Protein AF-F9N543-F1 (afdb_monomer_lite)

Secondary structure (DSSP, 8-state):
-GGGHHHHHHT----HHHHHHHHHHHHHHHTPPPPHHHHHHHHHHHHHTT--HHHHHHHHHHHHH--HHHHHHTHHHHHHHHHT--------HHHHHHTGGG-S-------

pLDDT: mean 90.34, std 6.01, range [55.41, 96.38]

Foldseek 3Di:
DLLCVLVCLLPDDDDPVRLVVQLVVVVCVLPDDDDPVVVVVVVVCCVVVVHDPVNSVVVNVCSVPDDSVNSNVCSVVSNVVVVVVDDDDDDDPVVCVVVVVVDPDDDDDDD

Sequence (111 aa):
MYDGLPTYLRELDLSPREMRKYIIGTMSGLDVSNTPFLQGARAMSLYFGNTNEANMTAFRQQVLETTVEDLRGLADVIEKVLQDNHIVVMGSEQRIKEAEQLFDKVSNLVQ

Structure (mmCIF, N/CA/C/O backbone):
data_AF-F9N543-F1
#
_entry.id   AF-F9N543-F1
#
loop_
_atom_site.group_PDB
_atom_site.id
_atom_site.type_symbol
_atom_site.label_atom_id
_atom_site.label_alt_id
_atom_site.label_comp_id
_atom_site.label_asym_id
_atom_site.label_entity_id
_atom_site.label_seq_id
_atom_site.pdbx_PDB_ins_code
_atom_site.Cartn_x
_atom_site.Cartn_y
_atom_site.Cartn_z
_atom_site.occupancy
_atom_site.B_iso_or_equiv
_atom_site.auth_seq_id
_atom_site.auth_comp_id
_atom_site.auth_asym_id
_atom_site.auth_atom_id
_atom_site.pdbx_PDB_model_num
ATOM 1 N N . MET A 1 1 ? -14.573 8.384 2.286 1.00 63.44 1 MET A N 1
ATOM 2 C CA . MET A 1 1 ? -13.318 8.596 1.517 1.00 63.44 1 MET A CA 1
ATOM 3 C C . MET A 1 1 ? -12.766 7.264 1.034 1.00 63.44 1 MET A C 1
ATOM 5 O O . MET A 1 1 ? -12.494 7.154 -0.151 1.00 63.44 1 MET A O 1
ATOM 9 N N . TYR A 1 2 ? -12.656 6.257 1.907 1.00 83.12 2 TYR A N 1
ATOM 10 C CA . TYR A 1 2 ? -12.166 4.923 1.538 1.00 83.12 2 TYR A CA 1
ATOM 11 C C . TYR A 1 2 ? -13.1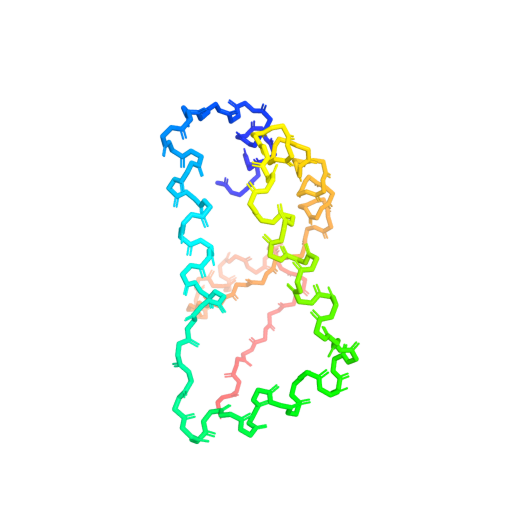13 4.139 0.612 1.00 83.12 2 TYR A C 1
ATOM 13 O O . TYR A 1 2 ? -12.633 3.479 -0.301 1.00 83.12 2 TYR A O 1
ATOM 21 N N . ASP A 1 3 ? -14.431 4.316 0.739 1.00 86.06 3 ASP A N 1
ATOM 22 C CA . ASP A 1 3 ? -15.426 3.635 -0.119 1.00 86.06 3 ASP A CA 1
ATOM 23 C C . ASP A 1 3 ? -15.314 3.999 -1.610 1.00 86.06 3 ASP A C 1
ATOM 25 O O . ASP A 1 3 ? -15.762 3.254 -2.473 1.00 86.06 3 ASP A O 1
ATOM 29 N N . GLY A 1 4 ? -14.701 5.145 -1.931 1.00 91.19 4 GLY A N 1
ATOM 30 C CA . GLY A 1 4 ? -14.477 5.590 -3.310 1.00 91.19 4 GLY A CA 1
ATOM 31 C C . GLY A 1 4 ? -13.200 5.039 -3.951 1.00 91.19 4 GLY A C 1
ATOM 32 O O . GLY A 1 4 ? -12.954 5.308 -5.126 1.00 91.19 4 GLY A O 1
ATOM 33 N N . LEU A 1 5 ? -12.375 4.293 -3.206 1.00 93.00 5 LEU A N 1
ATOM 34 C CA . LEU A 1 5 ? -11.104 3.763 -3.707 1.00 93.00 5 LEU A CA 1
ATOM 35 C C . LEU A 1 5 ? -11.256 2.810 -4.903 1.00 93.00 5 LEU A C 1
ATOM 37 O O . LEU A 1 5 ? -10.475 2.966 -5.843 1.00 93.00 5 LEU A O 1
ATOM 41 N N . PRO A 1 6 ? -12.228 1.874 -4.941 1.00 94.00 6 PRO A N 1
ATOM 42 C CA . PRO A 1 6 ? -12.401 1.004 -6.103 1.00 94.00 6 PRO A CA 1
ATOM 43 C C . PRO A 1 6 ? -12.675 1.795 -7.385 1.00 94.00 6 PRO A C 1
ATOM 45 O O . PRO A 1 6 ? -12.050 1.546 -8.412 1.00 94.00 6 PRO A O 1
ATOM 48 N N . THR A 1 7 ? -13.557 2.797 -7.321 1.00 94.75 7 THR A N 1
ATOM 49 C CA . THR A 1 7 ? -13.867 3.669 -8.464 1.00 94.75 7 THR A CA 1
ATOM 50 C C . THR A 1 7 ? -12.647 4.469 -8.898 1.00 94.75 7 THR A C 1
ATOM 52 O O . THR A 1 7 ? -12.313 4.480 -10.079 1.00 94.75 7 THR A O 1
ATOM 55 N N . TYR A 1 8 ? -11.929 5.066 -7.942 1.00 94.62 8 TYR A N 1
ATOM 56 C CA . TYR A 1 8 ? -10.694 5.794 -8.224 1.00 94.62 8 TYR A CA 1
ATOM 57 C C . TYR A 1 8 ? -9.657 4.920 -8.939 1.00 94.62 8 TYR A C 1
ATOM 59 O O . TYR A 1 8 ? -9.046 5.367 -9.904 1.00 94.62 8 TYR A O 1
ATOM 67 N N . LEU A 1 9 ? -9.474 3.672 -8.496 1.00 94.31 9 LEU A N 1
ATOM 68 C CA . LEU A 1 9 ? -8.538 2.745 -9.128 1.00 94.31 9 LEU A CA 1
ATOM 69 C C . LEU A 1 9 ? -8.985 2.344 -10.535 1.00 94.31 9 LEU A C 1
ATOM 71 O O . LEU A 1 9 ? -8.139 2.265 -11.417 1.00 94.31 9 LEU A O 1
ATOM 75 N N . ARG A 1 10 ? -10.287 2.137 -10.776 1.00 94.88 10 ARG A N 1
ATOM 76 C CA . ARG A 1 10 ? -10.824 1.807 -12.113 1.00 94.88 10 ARG A CA 1
ATOM 77 C C . ARG A 1 10 ? -10.625 2.941 -13.115 1.00 94.88 10 ARG A C 1
ATOM 79 O O . ARG A 1 10 ? -10.288 2.689 -14.268 1.00 94.88 10 ARG A O 1
ATOM 86 N N . GLU A 1 11 ? -10.818 4.175 -12.665 1.00 95.50 11 GLU A N 1
ATOM 87 C CA . GLU A 1 11 ? -10.701 5.388 -13.481 1.00 95.50 11 GLU A CA 1
ATOM 88 C C . GLU A 1 11 ? -9.280 5.969 -13.492 1.00 95.50 11 GLU A C 1
ATOM 90 O O . GLU A 1 11 ? -9.036 6.993 -14.128 1.00 95.50 11 GLU A O 1
ATOM 95 N N . LEU A 1 12 ? -8.335 5.324 -12.799 1.00 94.88 12 LEU A N 1
ATOM 96 C CA . LEU A 1 12 ? -6.968 5.800 -12.663 1.00 94.88 12 LEU A CA 1
ATOM 97 C C . LEU A 1 12 ? -6.331 5.961 -14.041 1.00 94.88 12 LEU A C 1
ATOM 99 O O . LEU A 1 12 ? -6.169 4.985 -14.770 1.00 94.88 12 LEU A O 1
ATOM 103 N N . ASP A 1 13 ? -5.928 7.179 -14.381 1.00 94.88 13 ASP A N 1
ATOM 104 C CA . ASP A 1 13 ? -5.173 7.483 -15.590 1.00 94.88 13 ASP A CA 1
ATOM 105 C C . ASP A 1 13 ? -3.839 8.116 -15.205 1.00 94.88 13 ASP A C 1
ATOM 107 O O . ASP A 1 13 ? -3.788 9.052 -14.405 1.00 94.88 13 ASP A O 1
ATOM 111 N N . LEU A 1 14 ? -2.750 7.557 -15.727 1.00 94.44 14 LEU A N 1
ATOM 112 C CA . LEU A 1 14 ? -1.392 7.968 -15.391 1.00 94.44 14 LEU A CA 1
ATOM 113 C C . LEU A 1 14 ? -0.581 8.125 -16.664 1.00 94.44 14 LEU A C 1
ATOM 115 O O . LEU A 1 14 ? -0.501 7.225 -17.502 1.00 94.44 14 LEU A O 1
ATOM 119 N N . SER A 1 15 ? 0.123 9.245 -16.766 1.00 95.69 15 SER A N 1
ATOM 120 C CA . SER A 1 15 ? 1.114 9.417 -17.815 1.00 95.69 15 SER A CA 1
ATOM 121 C C . SER A 1 15 ? 2.289 8.443 -17.625 1.00 95.69 15 SER A C 1
ATOM 123 O O . SER A 1 15 ? 2.635 8.074 -16.495 1.00 95.69 15 SER A O 1
ATOM 125 N N . PRO A 1 16 ? 3.039 8.118 -18.695 1.00 94.19 16 PRO A N 1
ATOM 126 C CA . PRO A 1 16 ? 4.257 7.314 -18.577 1.00 94.19 16 PRO A CA 1
ATOM 127 C C . PRO A 1 16 ? 5.287 7.897 -17.596 1.00 94.19 16 PRO A C 1
ATOM 129 O O . PRO A 1 16 ? 6.109 7.173 -17.037 1.00 94.19 16 PRO A O 1
ATOM 132 N N . ARG A 1 17 ? 5.277 9.221 -17.388 1.00 96.12 17 ARG A N 1
ATOM 133 C CA . ARG A 1 17 ? 6.160 9.892 -16.427 1.00 96.12 17 ARG A CA 1
ATOM 134 C C . ARG A 1 17 ? 5.734 9.620 -14.984 1.00 96.12 17 ARG A C 1
ATOM 136 O O . ARG A 1 17 ? 6.604 9.392 -14.147 1.00 96.12 17 ARG A O 1
ATOM 143 N N . GLU A 1 18 ? 4.439 9.659 -14.697 1.00 95.94 18 GLU A N 1
ATOM 144 C CA . GLU A 1 18 ? 3.898 9.364 -13.366 1.00 95.94 18 GLU A CA 1
ATOM 145 C C . GLU A 1 18 ? 4.079 7.893 -13.020 1.00 95.94 18 GLU A C 1
ATOM 147 O O . GLU A 1 18 ? 4.572 7.590 -11.935 1.00 95.94 18 GLU A O 1
ATOM 152 N N . MET A 1 19 ? 3.826 6.997 -13.979 1.00 95.88 19 MET A N 1
ATOM 153 C CA . MET A 1 19 ? 4.052 5.570 -13.771 1.00 95.88 19 MET A CA 1
ATOM 154 C C . MET A 1 19 ? 5.520 5.275 -13.432 1.00 95.88 19 MET A C 1
ATOM 156 O O . MET A 1 19 ? 5.818 4.627 -12.430 1.00 95.88 19 MET A O 1
ATOM 160 N N . ARG A 1 20 ? 6.468 5.862 -14.180 1.00 95.88 20 ARG A N 1
ATOM 161 C CA . ARG A 1 20 ? 7.903 5.759 -13.853 1.00 95.88 20 ARG A CA 1
ATOM 162 C C . ARG A 1 20 ? 8.236 6.290 -12.461 1.00 95.88 20 ARG A C 1
ATOM 164 O O . ARG A 1 20 ? 9.089 5.720 -11.788 1.00 95.88 20 ARG A O 1
ATOM 171 N N . LYS A 1 21 ? 7.589 7.372 -12.015 1.00 96.31 21 LYS A N 1
ATOM 172 C CA . LYS A 1 21 ? 7.808 7.927 -10.672 1.00 96.31 21 LYS A CA 1
ATOM 173 C C . LYS A 1 21 ? 7.386 6.932 -9.589 1.00 96.31 21 LYS A C 1
ATOM 175 O O . LYS A 1 21 ? 8.119 6.783 -8.615 1.00 96.31 21 LYS A O 1
ATOM 180 N N . TYR A 1 22 ? 6.250 6.256 -9.756 1.00 96.19 22 TYR A N 1
ATOM 181 C CA . TYR A 1 22 ? 5.802 5.230 -8.812 1.00 96.19 22 TYR A CA 1
ATOM 182 C C . TYR A 1 22 ? 6.739 4.026 -8.792 1.00 96.19 22 TYR A C 1
ATOM 184 O O . TYR A 1 22 ? 7.163 3.625 -7.711 1.00 96.19 22 TYR A O 1
ATOM 192 N N . ILE A 1 23 ? 7.168 3.537 -9.959 1.00 96.19 23 ILE A N 1
ATOM 193 C CA . ILE A 1 23 ? 8.149 2.446 -10.055 1.00 96.19 23 ILE A CA 1
ATOM 194 C C . ILE A 1 23 ? 9.452 2.818 -9.330 1.00 96.19 23 ILE A C 1
ATOM 196 O O . ILE A 1 23 ? 9.916 2.068 -8.477 1.00 96.19 23 ILE A O 1
ATOM 200 N N . ILE A 1 24 ? 10.022 4.000 -9.600 1.00 94.69 24 ILE A N 1
ATOM 201 C CA . ILE A 1 24 ? 11.255 4.467 -8.937 1.00 94.69 24 ILE A CA 1
ATOM 202 C C . ILE A 1 24 ? 11.053 4.601 -7.421 1.00 94.69 24 ILE A C 1
ATOM 204 O O . ILE A 1 24 ? 11.930 4.215 -6.650 1.00 94.69 24 ILE A O 1
ATOM 208 N N . GLY A 1 25 ? 9.904 5.129 -6.988 1.00 94.81 25 GLY A N 1
ATOM 209 C CA . GLY A 1 25 ? 9.563 5.256 -5.572 1.00 94.81 25 GLY A CA 1
ATOM 210 C C . GLY A 1 25 ? 9.538 3.905 -4.857 1.00 94.81 25 GLY A C 1
ATOM 211 O O . GLY A 1 25 ? 10.147 3.765 -3.798 1.00 94.81 25 GLY A O 1
ATOM 212 N N . THR A 1 26 ? 8.912 2.899 -5.469 1.00 94.69 26 THR A N 1
ATOM 213 C CA . THR A 1 26 ? 8.871 1.529 -4.943 1.00 94.69 26 THR A CA 1
ATOM 214 C C . THR A 1 26 ? 10.260 0.889 -4.937 1.00 94.69 26 THR A C 1
ATOM 216 O O . THR A 1 26 ? 10.679 0.335 -3.922 1.00 94.69 26 THR A O 1
ATOM 219 N N . MET A 1 27 ? 11.017 1.021 -6.031 1.00 93.56 27 MET A N 1
ATOM 220 C CA . MET A 1 27 ? 12.375 0.474 -6.143 1.00 93.56 27 MET A CA 1
ATOM 221 C C . MET A 1 27 ? 13.334 1.064 -5.107 1.00 93.56 27 MET A C 1
ATOM 223 O O . MET A 1 27 ? 14.128 0.326 -4.532 1.00 93.56 27 MET A O 1
ATOM 227 N N . SER A 1 28 ? 13.211 2.357 -4.795 1.00 92.31 28 SER A N 1
ATOM 228 C CA . SER A 1 28 ? 14.000 3.017 -3.745 1.00 92.31 28 SER A CA 1
ATOM 229 C C . SER A 1 28 ? 13.881 2.306 -2.390 1.00 92.31 28 SER A C 1
ATOM 231 O O . SER A 1 28 ? 14.875 2.146 -1.687 1.00 92.31 28 SER A O 1
ATOM 233 N N . GLY A 1 29 ? 12.686 1.809 -2.044 1.00 87.88 29 GLY A N 1
ATOM 234 C CA . GLY A 1 29 ? 12.461 1.027 -0.824 1.00 87.88 29 GLY A CA 1
ATOM 235 C C . GLY A 1 29 ? 13.070 -0.380 -0.867 1.00 87.88 29 GLY A C 1
ATOM 236 O O . GLY A 1 29 ? 13.491 -0.904 0.163 1.00 87.88 29 GLY A O 1
ATOM 237 N N . LEU A 1 30 ? 13.161 -0.986 -2.054 1.00 86.81 30 LEU A N 1
ATOM 238 C CA . LEU A 1 30 ? 13.782 -2.302 -2.246 1.00 86.81 30 LEU A CA 1
ATOM 239 C C . LEU A 1 30 ? 15.315 -2.234 -2.262 1.00 86.81 30 LEU A C 1
ATOM 241 O O . LEU A 1 30 ? 15.970 -3.200 -1.865 1.00 86.81 30 LEU A O 1
ATOM 245 N N . ASP A 1 31 ? 15.872 -1.099 -2.685 1.00 84.25 31 ASP A N 1
ATOM 246 C CA . ASP A 1 31 ? 17.311 -0.845 -2.829 1.00 84.25 31 ASP A CA 1
ATOM 247 C C . ASP A 1 31 ? 17.957 -0.171 -1.617 1.00 84.25 31 ASP A C 1
ATOM 249 O O . ASP A 1 31 ? 19.086 0.318 -1.688 1.00 84.25 31 ASP A O 1
ATOM 253 N N . VAL A 1 32 ? 17.279 -0.175 -0.469 1.00 82.06 32 VAL A N 1
ATOM 254 C CA . VAL A 1 32 ? 17.824 0.420 0.751 1.00 82.06 32 VAL A CA 1
ATOM 255 C C . VAL A 1 32 ? 19.095 -0.311 1.194 1.00 82.06 32 VAL A C 1
ATOM 257 O O . VAL A 1 32 ? 19.096 -1.503 1.537 1.00 82.06 32 VAL A O 1
ATOM 260 N N . SER A 1 33 ? 20.189 0.450 1.254 1.00 79.19 33 SER A N 1
ATOM 261 C CA . SER A 1 33 ? 21.448 0.042 1.870 1.00 79.19 33 SER A CA 1
ATOM 262 C C . SER A 1 33 ? 21.221 -0.276 3.345 1.00 79.19 33 SER A C 1
ATOM 264 O O . SER A 1 33 ? 20.814 0.585 4.124 1.00 79.19 33 SER A O 1
ATOM 266 N N . ASN A 1 34 ? 21.504 -1.511 3.753 1.00 82.50 34 ASN A N 1
ATOM 267 C CA . ASN A 1 34 ? 21.369 -1.914 5.149 1.00 82.50 34 ASN A CA 1
ATOM 268 C C . ASN A 1 34 ? 22.687 -1.709 5.893 1.00 82.50 34 ASN A C 1
ATOM 270 O O . ASN A 1 34 ? 23.742 -2.155 5.436 1.00 82.50 34 ASN A O 1
ATOM 274 N N . THR A 1 35 ? 22.618 -1.087 7.071 1.00 86.56 35 THR A N 1
ATOM 275 C CA . THR A 1 35 ? 23.753 -1.048 8.000 1.00 86.56 35 THR A CA 1
ATOM 276 C C . THR A 1 35 ? 24.081 -2.467 8.483 1.00 86.56 35 THR A C 1
ATOM 278 O O . THR A 1 35 ? 23.189 -3.320 8.493 1.00 86.56 35 THR A O 1
ATOM 281 N N . PRO A 1 36 ? 25.320 -2.747 8.934 1.00 84.38 36 PRO A N 1
ATOM 282 C CA . PRO A 1 36 ? 25.688 -4.073 9.441 1.00 84.38 36 PRO A CA 1
ATOM 283 C C . PRO A 1 36 ? 24.732 -4.609 10.519 1.00 84.38 36 PRO A C 1
ATOM 285 O O . PRO A 1 36 ? 24.419 -5.794 10.538 1.00 84.38 36 PRO A O 1
ATOM 288 N N . PHE A 1 37 ? 24.197 -3.723 11.366 1.00 86.88 37 PHE A N 1
ATOM 289 C CA . PHE A 1 37 ? 23.214 -4.072 12.393 1.00 86.88 37 PHE A CA 1
ATOM 290 C C . PHE A 1 37 ? 21.889 -4.600 11.812 1.00 86.88 37 PHE A C 1
ATOM 292 O O . PHE A 1 37 ? 21.322 -5.561 12.327 1.00 86.88 37 PHE A O 1
ATOM 299 N N . LEU A 1 38 ? 21.402 -4.015 10.713 1.00 87.56 38 LEU A N 1
ATOM 300 C CA . LEU A 1 38 ? 20.123 -4.389 10.097 1.00 87.56 38 LEU A CA 1
ATOM 301 C C . LEU A 1 38 ? 20.210 -5.662 9.244 1.00 87.56 38 LEU A C 1
ATOM 303 O O . LEU A 1 38 ? 19.189 -6.304 8.991 1.00 87.56 38 LEU A O 1
ATOM 307 N N . GLN A 1 39 ? 21.413 -6.062 8.825 1.00 86.94 39 GLN A N 1
ATOM 308 C CA . GLN A 1 39 ? 21.602 -7.248 7.986 1.00 86.94 39 GLN A CA 1
ATOM 309 C C . GLN A 1 39 ? 21.157 -8.537 8.687 1.00 86.94 39 GLN A C 1
ATOM 311 O O . GLN A 1 39 ? 20.526 -9.379 8.051 1.00 86.94 39 GLN A O 1
ATOM 316 N N . GLY A 1 40 ? 21.406 -8.668 9.996 1.00 89.44 40 GLY A N 1
ATOM 317 C CA . GLY A 1 40 ? 20.985 -9.841 10.770 1.00 89.44 40 GLY A CA 1
ATOM 318 C C . GLY A 1 40 ? 19.462 -9.985 10.843 1.00 89.44 40 GLY A C 1
ATOM 319 O O . GLY A 1 40 ? 18.924 -11.049 10.542 1.00 89.44 40 GLY A O 1
ATOM 320 N N . ALA A 1 41 ? 18.755 -8.897 11.169 1.00 89.19 41 ALA A N 1
ATOM 321 C CA . ALA A 1 41 ? 17.292 -8.882 11.201 1.00 89.19 41 ALA A CA 1
ATOM 322 C C . ALA A 1 41 ? 16.690 -9.203 9.823 1.00 89.19 41 ALA A C 1
ATOM 324 O O . ALA A 1 41 ? 15.783 -10.025 9.720 1.00 89.19 41 ALA A O 1
ATOM 325 N N . ARG A 1 42 ? 17.247 -8.623 8.751 1.00 87.69 42 ARG A N 1
ATOM 326 C CA . ARG A 1 42 ? 16.823 -8.912 7.375 1.00 87.69 42 ARG A CA 1
ATOM 327 C C . ARG A 1 42 ? 17.031 -10.382 7.006 1.00 87.69 42 ARG A C 1
ATOM 329 O O . ARG A 1 42 ? 16.122 -10.988 6.447 1.00 87.69 42 ARG A O 1
ATOM 336 N N . ALA A 1 43 ? 18.193 -10.955 7.323 1.00 88.56 43 ALA A N 1
ATOM 337 C CA . ALA A 1 43 ? 18.496 -12.355 7.031 1.00 88.56 43 ALA A CA 1
ATOM 338 C C . ALA A 1 43 ? 17.524 -13.309 7.741 1.00 88.56 43 ALA A C 1
ATOM 340 O O . ALA A 1 43 ? 17.023 -14.243 7.118 1.00 88.56 43 ALA A O 1
ATOM 341 N N . MET A 1 44 ? 17.192 -13.038 9.008 1.00 91.56 44 MET A N 1
ATOM 342 C CA . MET A 1 44 ? 16.187 -13.816 9.740 1.00 91.56 44 MET A CA 1
ATOM 343 C C . MET A 1 44 ? 14.802 -13.710 9.096 1.00 91.56 44 MET A C 1
ATOM 345 O O . MET A 1 44 ? 14.161 -14.735 8.880 1.00 91.56 44 MET A O 1
ATOM 349 N N . SER A 1 45 ? 14.354 -12.504 8.733 1.00 90.44 45 SER A N 1
ATOM 350 C CA . SER A 1 45 ? 13.063 -12.318 8.055 1.00 90.44 45 SER A CA 1
ATOM 351 C C . SER A 1 45 ? 12.989 -13.060 6.719 1.00 90.44 45 SER A C 1
ATOM 353 O O . SER A 1 45 ? 11.958 -13.649 6.410 1.00 90.44 45 SER A O 1
ATOM 355 N N . LEU A 1 46 ? 14.076 -13.072 5.938 1.00 90.25 46 LEU A N 1
ATOM 356 C CA . LEU A 1 46 ? 14.140 -13.821 4.678 1.00 90.25 46 LEU A CA 1
ATOM 357 C C . LEU A 1 46 ? 14.089 -15.334 4.914 1.00 90.25 46 LEU A C 1
ATOM 359 O O . LEU A 1 46 ? 13.351 -16.031 4.219 1.00 90.25 46 LEU A O 1
ATOM 363 N N . TYR A 1 47 ? 14.821 -15.825 5.917 1.00 91.88 47 TYR A N 1
ATOM 364 C CA . TYR A 1 47 ? 14.847 -17.241 6.275 1.00 91.88 47 TYR A CA 1
ATOM 365 C C . TYR A 1 47 ? 13.471 -17.737 6.737 1.00 91.88 47 TYR A C 1
ATOM 367 O O . TYR A 1 47 ? 12.940 -18.690 6.174 1.00 91.88 47 TYR A O 1
ATOM 375 N N . PHE A 1 48 ? 12.848 -17.062 7.709 1.00 93.94 48 PHE A N 1
ATOM 376 C CA . PHE A 1 48 ? 11.525 -17.452 8.212 1.00 93.94 48 PHE A CA 1
ATOM 377 C C . PHE A 1 48 ? 10.401 -17.198 7.203 1.00 93.94 48 PHE A C 1
ATOM 379 O O . PHE A 1 48 ? 9.404 -17.916 7.201 1.00 93.94 48 PHE A O 1
ATOM 386 N N . GLY A 1 49 ? 10.569 -16.209 6.324 1.00 89.44 49 GLY A N 1
ATOM 387 C CA . GLY A 1 49 ? 9.656 -15.943 5.216 1.00 89.44 49 GLY A CA 1
ATOM 388 C C . GLY A 1 49 ? 9.787 -16.918 4.043 1.00 89.44 49 GLY A C 1
ATOM 389 O O . GLY A 1 49 ? 9.015 -16.804 3.097 1.00 89.44 49 GLY A O 1
ATOM 390 N N . ASN A 1 50 ? 10.741 -17.862 4.079 1.00 90.62 50 ASN A N 1
ATOM 391 C CA . ASN A 1 50 ? 11.069 -18.766 2.969 1.00 90.62 50 ASN A CA 1
ATOM 392 C C . ASN A 1 50 ? 11.335 -18.026 1.641 1.00 90.62 50 ASN A C 1
ATOM 394 O O . ASN A 1 50 ? 11.045 -18.528 0.552 1.00 90.62 50 ASN A O 1
ATOM 398 N N . THR A 1 51 ? 11.896 -16.820 1.724 1.00 88.44 51 THR A N 1
ATOM 399 C CA . THR A 1 51 ? 12.205 -15.994 0.556 1.00 88.44 51 THR A CA 1
ATOM 400 C C . THR A 1 51 ? 13.624 -16.285 0.090 1.00 88.44 51 THR A C 1
ATOM 402 O O . THR A 1 51 ? 14.579 -16.119 0.845 1.00 88.44 51 THR A O 1
ATOM 405 N N . ASN A 1 52 ? 13.772 -16.681 -1.173 1.00 88.88 52 ASN A N 1
ATOM 406 C CA . ASN A 1 52 ? 15.071 -16.884 -1.810 1.00 88.88 52 ASN A CA 1
ATOM 407 C C . ASN A 1 52 ? 15.419 -15.725 -2.768 1.00 88.88 52 ASN A C 1
ATOM 409 O O . ASN A 1 52 ? 14.579 -14.879 -3.089 1.00 88.88 52 ASN A O 1
ATOM 413 N N . GLU A 1 53 ? 16.665 -15.687 -3.247 1.00 87.44 53 GLU A N 1
ATOM 414 C CA . GLU A 1 53 ? 17.127 -14.646 -4.179 1.00 87.44 53 GLU A CA 1
ATOM 415 C C . GLU A 1 53 ? 16.351 -14.636 -5.503 1.00 87.44 53 GLU A C 1
ATOM 417 O O . GLU A 1 53 ? 16.132 -13.570 -6.084 1.00 87.44 53 GLU A O 1
ATOM 422 N N . ALA A 1 54 ? 15.889 -15.801 -5.968 1.00 92.38 54 ALA A N 1
ATOM 423 C CA . ALA A 1 54 ? 15.085 -15.903 -7.181 1.00 92.38 54 ALA A CA 1
ATOM 424 C C . ALA A 1 54 ? 13.739 -15.175 -7.022 1.00 92.38 54 ALA A C 1
ATOM 426 O O . ALA A 1 54 ? 13.374 -14.384 -7.887 1.00 92.38 54 ALA A O 1
ATOM 427 N N . ASN A 1 55 ? 13.054 -15.351 -5.887 1.00 90.12 55 ASN A N 1
ATOM 428 C CA . ASN A 1 55 ? 11.810 -14.655 -5.556 1.00 90.12 55 ASN A CA 1
ATOM 429 C C . ASN A 1 55 ? 12.036 -13.145 -5.456 1.00 90.12 55 ASN A C 1
ATOM 431 O O . ASN A 1 55 ? 11.235 -12.366 -5.965 1.00 90.12 55 ASN A O 1
ATOM 435 N N . MET A 1 56 ? 13.145 -12.721 -4.842 1.00 89.62 56 MET A N 1
ATOM 436 C CA . MET A 1 56 ? 13.498 -11.300 -4.760 1.00 89.62 56 MET A CA 1
ATOM 437 C C . MET A 1 56 ? 13.743 -10.696 -6.145 1.00 89.62 56 MET A C 1
ATOM 439 O O . MET A 1 56 ? 13.280 -9.595 -6.430 1.00 89.62 56 MET A O 1
ATOM 443 N N . THR A 1 57 ? 14.449 -11.418 -7.013 1.00 91.69 57 THR A N 1
ATOM 444 C CA . THR A 1 57 ? 14.736 -10.976 -8.383 1.00 91.69 57 THR A CA 1
ATOM 445 C C . THR A 1 57 ? 13.460 -10.915 -9.218 1.00 91.69 57 THR A C 1
ATOM 447 O O . THR A 1 57 ? 13.210 -9.908 -9.877 1.00 91.69 57 THR A O 1
ATOM 450 N N . ALA A 1 58 ? 12.615 -11.944 -9.131 1.00 94.31 58 ALA A N 1
ATOM 451 C CA . ALA A 1 58 ? 11.320 -11.983 -9.801 1.00 94.31 58 ALA A CA 1
ATOM 452 C C . ALA A 1 58 ? 10.415 -10.831 -9.346 1.00 94.31 58 ALA A C 1
ATOM 454 O O . ALA A 1 58 ? 9.830 -10.147 -10.180 1.00 94.31 58 ALA A O 1
ATOM 455 N N . PHE A 1 59 ? 10.359 -10.553 -8.041 1.00 93.00 59 PHE A N 1
ATOM 456 C CA . PHE A 1 59 ? 9.576 -9.442 -7.505 1.00 93.00 59 PHE A CA 1
ATOM 457 C C . PHE A 1 59 ? 10.059 -8.083 -8.026 1.00 93.00 59 PHE A C 1
ATOM 459 O O . PHE A 1 59 ? 9.253 -7.243 -8.416 1.00 93.00 59 PHE A O 1
ATOM 466 N N . ARG A 1 60 ? 11.379 -7.865 -8.107 1.00 94.56 60 ARG A N 1
ATOM 467 C CA . ARG A 1 60 ? 11.930 -6.637 -8.708 1.00 94.56 60 ARG A CA 1
ATOM 468 C C . ARG A 1 60 ? 11.522 -6.494 -10.169 1.00 94.56 60 ARG A C 1
ATOM 470 O O . ARG A 1 60 ? 11.160 -5.398 -10.584 1.00 94.56 60 ARG A O 1
ATOM 477 N N . GLN A 1 61 ? 11.552 -7.588 -10.928 1.00 95.88 61 GLN A N 1
ATOM 478 C CA . GLN A 1 61 ? 11.117 -7.577 -12.320 1.00 95.88 61 GLN A CA 1
ATOM 479 C C . GLN A 1 61 ? 9.627 -7.225 -12.439 1.00 95.88 61 GLN A C 1
ATOM 481 O O . GLN A 1 61 ? 9.280 -6.350 -13.224 1.00 95.88 61 GLN A O 1
ATOM 486 N N . GLN A 1 62 ? 8.772 -7.800 -11.587 1.00 95.75 62 GLN A N 1
ATOM 487 C CA . GLN A 1 62 ? 7.339 -7.480 -11.541 1.00 95.75 62 GLN A CA 1
ATOM 488 C C . GLN A 1 62 ? 7.083 -5.990 -11.271 1.00 95.75 62 GLN A C 1
ATOM 490 O O . GLN A 1 62 ? 6.228 -5.384 -11.913 1.00 95.75 62 GLN A O 1
ATOM 495 N N . VAL A 1 63 ? 7.852 -5.371 -10.367 1.00 95.62 63 VAL A N 1
ATOM 496 C CA . VAL A 1 63 ? 7.747 -3.929 -10.078 1.00 95.62 63 VAL A CA 1
ATOM 497 C C . VAL A 1 63 ? 8.160 -3.081 -11.286 1.00 95.62 63 VAL A C 1
ATOM 499 O O . VAL A 1 63 ? 7.542 -2.053 -11.551 1.00 95.62 63 VAL A O 1
ATOM 502 N N . LEU A 1 64 ? 9.191 -3.494 -12.029 1.00 95.19 64 LEU A N 1
ATOM 503 C CA . LEU A 1 64 ? 9.645 -2.787 -13.232 1.00 95.19 64 LEU A CA 1
ATOM 504 C C . LEU A 1 64 ? 8.664 -2.915 -14.404 1.00 95.19 64 LEU A C 1
ATOM 506 O O . LEU A 1 64 ? 8.565 -1.995 -15.214 1.00 95.19 64 LEU A O 1
ATOM 510 N N . GLU A 1 65 ? 7.963 -4.043 -14.492 1.00 96.12 65 GLU A N 1
ATOM 511 C CA . GLU A 1 65 ? 7.012 -4.362 -15.563 1.00 96.12 65 GLU A CA 1
ATOM 512 C C . GLU A 1 65 ? 5.581 -3.899 -15.273 1.00 96.12 65 GLU A C 1
ATOM 514 O O . GLU A 1 65 ? 4.735 -3.980 -16.159 1.00 96.12 65 GLU A O 1
ATOM 519 N N . THR A 1 66 ? 5.309 -3.394 -14.065 1.00 96.38 66 THR A N 1
ATOM 520 C CA . THR A 1 66 ? 3.964 -2.963 -13.667 1.00 96.38 66 THR A CA 1
ATOM 521 C C . THR A 1 66 ? 3.424 -1.894 -14.618 1.00 96.38 66 THR A C 1
ATOM 523 O O . THR A 1 66 ? 4.082 -0.889 -14.912 1.00 96.38 66 THR A O 1
ATOM 526 N N . THR A 1 67 ? 2.182 -2.092 -15.043 1.00 95.19 67 THR A N 1
ATOM 527 C CA . THR A 1 67 ? 1.414 -1.207 -15.920 1.00 95.19 67 THR A CA 1
ATOM 528 C C . THR A 1 67 ? 0.287 -0.504 -15.160 1.00 95.19 67 THR A C 1
ATOM 530 O O . THR A 1 67 ? -0.003 -0.809 -14.002 1.00 95.19 67 THR A O 1
ATOM 533 N N . VAL A 1 68 ? -0.360 0.475 -15.796 1.00 95.62 68 VAL A N 1
ATOM 534 C CA . VAL A 1 68 ? -1.517 1.163 -15.194 1.00 95.62 68 VAL A CA 1
ATOM 535 C C . VAL A 1 68 ? -2.713 0.210 -15.113 1.00 95.62 68 VAL A C 1
ATOM 537 O O . VAL A 1 68 ? -3.502 0.270 -14.175 1.00 95.62 68 VAL A O 1
ATOM 540 N N . GLU A 1 69 ? -2.820 -0.710 -16.065 1.00 94.94 69 GLU A N 1
ATOM 541 C CA . GLU A 1 69 ? -3.831 -1.759 -16.127 1.00 94.94 69 GLU A CA 1
ATOM 542 C C . GLU A 1 69 ? -3.730 -2.709 -14.930 1.00 94.94 69 GLU A C 1
ATOM 544 O O . GLU A 1 69 ? -4.760 -3.059 -14.354 1.00 94.94 69 GLU A O 1
ATOM 549 N N . ASP A 1 70 ? -2.513 -3.045 -14.490 1.00 94.75 70 ASP A N 1
ATOM 550 C CA . ASP A 1 70 ? -2.302 -3.842 -13.274 1.00 94.75 70 ASP A CA 1
ATOM 551 C C . ASP A 1 70 ? -2.838 -3.117 -12.031 1.00 94.75 70 ASP A C 1
ATOM 553 O O . ASP A 1 70 ? -3.482 -3.729 -11.179 1.00 94.75 70 ASP A O 1
ATOM 557 N N . LEU A 1 71 ? -2.641 -1.794 -11.946 1.00 94.31 71 LEU A N 1
ATOM 558 C CA . LEU A 1 71 ? -3.174 -0.976 -10.849 1.00 94.31 71 LEU A CA 1
ATOM 559 C C . LEU A 1 71 ? -4.704 -0.897 -10.886 1.00 94.31 71 LEU A C 1
ATOM 561 O O . LEU A 1 71 ? -5.348 -1.010 -9.842 1.00 94.31 71 LEU A O 1
ATOM 565 N N . ARG A 1 72 ? -5.293 -0.749 -12.079 1.00 95.69 72 ARG A N 1
ATOM 566 C CA . ARG A 1 72 ? -6.752 -0.787 -12.275 1.00 95.69 72 ARG A CA 1
ATOM 567 C C . ARG A 1 72 ? -7.329 -2.146 -11.870 1.00 95.69 72 ARG A C 1
ATOM 569 O O . ARG A 1 72 ? -8.380 -2.195 -11.236 1.00 95.69 72 ARG A O 1
ATOM 576 N N . GLY A 1 73 ? -6.621 -3.237 -12.169 1.00 94.56 73 GLY A N 1
ATOM 577 C CA . GLY A 1 73 ? -7.014 -4.604 -11.814 1.00 94.56 73 GLY A CA 1
ATOM 578 C C . GLY A 1 73 ? -7.098 -4.867 -10.306 1.00 94.56 73 GLY A C 1
ATOM 579 O O . GLY A 1 73 ? -7.833 -5.755 -9.875 1.00 94.56 73 GLY A O 1
ATOM 580 N N . LEU A 1 74 ? -6.418 -4.068 -9.477 1.00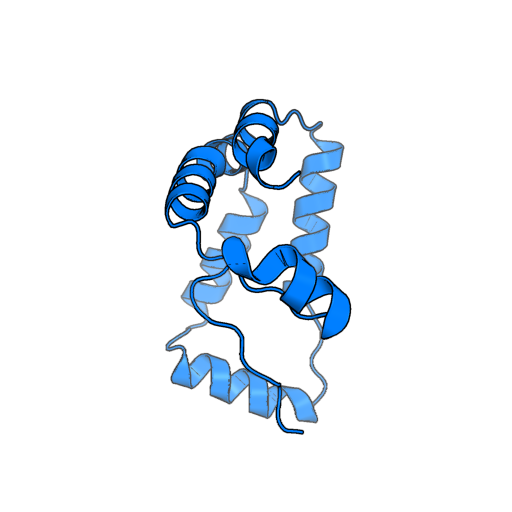 94.50 74 LEU A N 1
ATOM 581 C CA . LEU A 1 74 ? -6.514 -4.172 -8.016 1.00 94.50 74 LEU A CA 1
ATOM 582 C C . LEU A 1 74 ? -7.853 -3.673 -7.459 1.00 94.50 74 LEU A C 1
ATOM 584 O O . LEU A 1 74 ? -8.184 -4.000 -6.318 1.00 94.50 74 LEU A O 1
ATOM 588 N N . ALA A 1 75 ? -8.637 -2.915 -8.234 1.00 95.06 75 ALA A N 1
ATOM 589 C CA . ALA A 1 75 ? -9.905 -2.355 -7.775 1.00 95.06 75 ALA A CA 1
ATOM 590 C C . ALA A 1 75 ? -10.872 -3.426 -7.249 1.00 95.06 75 ALA A C 1
ATOM 592 O O . ALA A 1 75 ? -11.498 -3.221 -6.212 1.00 95.06 75 ALA A O 1
ATOM 593 N N . ASP A 1 76 ? -10.940 -4.582 -7.911 1.00 93.19 76 ASP A N 1
ATOM 594 C CA . ASP A 1 76 ? -11.849 -5.668 -7.530 1.00 93.19 76 ASP A CA 1
ATOM 595 C C . ASP A 1 76 ? -11.425 -6.346 -6.222 1.00 93.19 76 ASP A C 1
ATOM 597 O O . ASP A 1 76 ? -12.263 -6.786 -5.433 1.00 93.19 76 ASP A O 1
ATOM 601 N N . VAL A 1 77 ? -10.116 -6.419 -5.964 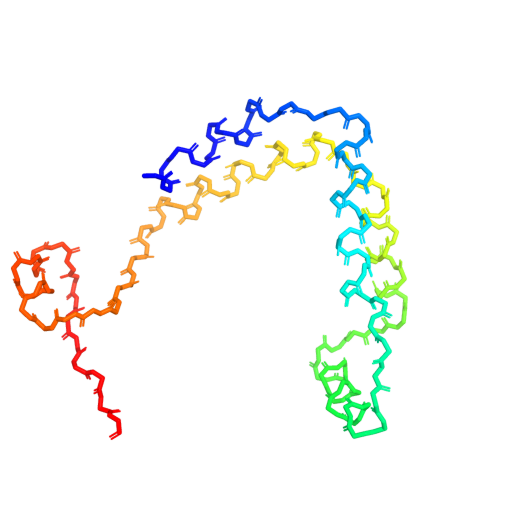1.00 93.81 77 VAL A N 1
ATOM 602 C CA . VAL A 1 77 ? -9.587 -6.929 -4.694 1.00 93.81 77 VAL A CA 1
ATOM 603 C C . VAL A 1 77 ? -9.918 -5.952 -3.571 1.00 93.81 77 VAL A C 1
ATOM 605 O O . VAL A 1 77 ? -10.422 -6.366 -2.531 1.00 93.81 77 VAL A O 1
ATOM 608 N N . ILE A 1 78 ? -9.689 -4.655 -3.792 1.00 92.75 78 ILE A N 1
ATOM 609 C CA . ILE A 1 78 ? -9.986 -3.612 -2.803 1.00 92.75 78 ILE A CA 1
ATOM 610 C C . ILE A 1 78 ? -11.485 -3.540 -2.505 1.00 92.75 78 ILE A C 1
ATOM 612 O O . ILE A 1 78 ? -11.864 -3.419 -1.345 1.00 92.75 78 ILE A O 1
ATOM 616 N N . GLU A 1 79 ? -12.343 -3.666 -3.516 1.00 93.44 79 GLU A N 1
ATOM 617 C CA . GLU A 1 79 ? -13.794 -3.680 -3.328 1.00 93.44 79 GLU A CA 1
ATOM 618 C C . GLU A 1 79 ? -14.241 -4.840 -2.432 1.00 93.44 79 GLU A C 1
ATOM 620 O O . GLU A 1 79 ? -15.025 -4.625 -1.511 1.00 93.44 79 GLU A O 1
ATOM 625 N N . LYS A 1 80 ? -13.688 -6.044 -2.628 1.00 92.56 80 LYS A N 1
ATOM 626 C CA . LYS A 1 80 ? -13.962 -7.195 -1.752 1.00 92.56 80 LYS A CA 1
ATOM 627 C C . LYS A 1 80 ? -13.474 -6.969 -0.323 1.00 92.56 80 LYS A C 1
ATOM 629 O O . LYS A 1 80 ? -14.212 -7.235 0.615 1.00 92.56 80 LYS A O 1
ATOM 634 N N . VAL A 1 81 ? -12.269 -6.427 -0.149 1.00 91.19 81 VAL A N 1
ATOM 635 C CA . VAL A 1 81 ? -11.724 -6.130 1.188 1.00 91.19 81 VAL A CA 1
ATOM 636 C C . VAL A 1 81 ? -12.574 -5.088 1.921 1.00 91.19 81 VAL A C 1
ATOM 638 O O . VAL A 1 81 ? -12.778 -5.194 3.127 1.00 91.19 81 VAL A O 1
ATOM 641 N N . LEU A 1 82 ? -13.101 -4.087 1.211 1.00 90.06 82 LEU A N 1
ATOM 642 C CA . LEU A 1 82 ? -14.003 -3.096 1.804 1.00 90.06 82 LEU A CA 1
ATOM 6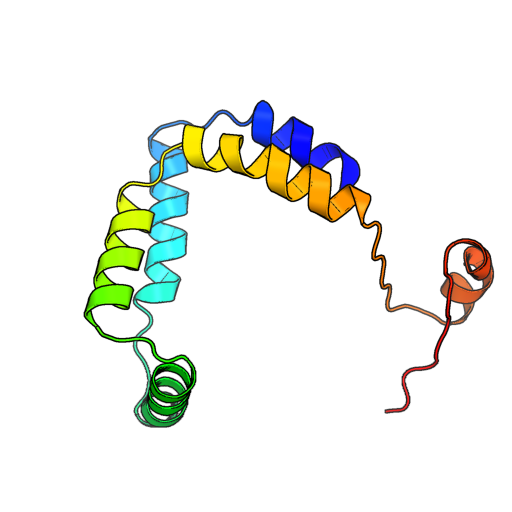43 C C . LEU A 1 82 ? -15.364 -3.703 2.179 1.00 90.06 82 LEU A C 1
ATOM 645 O O . LEU A 1 82 ? -15.955 -3.281 3.170 1.00 90.06 82 LEU A O 1
ATOM 649 N N . GLN A 1 83 ? -15.845 -4.708 1.439 1.00 89.88 83 GLN A N 1
ATOM 650 C CA . GLN A 1 83 ? -17.087 -5.424 1.762 1.00 89.88 83 GLN A CA 1
ATOM 651 C C . GLN A 1 83 ? -16.995 -6.243 3.054 1.00 89.88 83 GLN A C 1
ATOM 653 O O . GLN A 1 83 ? -18.002 -6.359 3.751 1.00 89.88 83 GLN A O 1
ATOM 658 N N . ASP A 1 84 ? -15.810 -6.748 3.413 1.00 88.56 84 ASP A N 1
ATOM 659 C CA . ASP A 1 84 ? -15.591 -7.432 4.698 1.00 88.56 84 ASP A CA 1
ATOM 660 C C . ASP A 1 84 ? -15.804 -6.486 5.903 1.00 88.56 84 ASP A C 1
ATOM 662 O O . ASP A 1 84 ? -16.030 -6.938 7.025 1.00 88.56 84 ASP A O 1
ATOM 666 N N . ASN A 1 85 ? -15.781 -5.165 5.667 1.00 83.50 85 ASN A N 1
ATOM 667 C CA . ASN A 1 85 ? -16.183 -4.105 6.598 1.00 83.50 85 ASN A CA 1
ATOM 668 C C . ASN A 1 85 ? -15.501 -4.161 7.981 1.00 83.50 85 ASN A C 1
ATOM 670 O O . ASN A 1 85 ? -16.080 -3.811 9.012 1.00 83.50 85 ASN A O 1
ATOM 674 N N . HIS A 1 86 ? -14.237 -4.584 8.021 1.00 87.25 86 HIS A N 1
ATOM 675 C CA . HIS A 1 86 ? -13.434 -4.575 9.240 1.00 87.25 86 HIS A CA 1
ATOM 676 C C . HIS A 1 86 ? -12.894 -3.170 9.533 1.00 87.25 86 HIS A C 1
ATOM 678 O O . HIS A 1 86 ? -11.870 -2.752 8.993 1.00 87.25 86 HIS A O 1
ATOM 684 N N . ILE A 1 87 ? -13.575 -2.442 10.421 1.00 87.00 87 ILE A N 1
ATOM 685 C CA . ILE A 1 87 ? -13.215 -1.072 10.802 1.00 87.00 87 ILE A CA 1
ATOM 686 C C . ILE A 1 87 ? -12.681 -1.053 12.236 1.00 87.00 87 ILE A C 1
ATOM 688 O O . ILE A 1 87 ? -13.373 -1.427 13.180 1.00 87.00 87 ILE A O 1
ATOM 692 N N . VAL A 1 88 ? -11.451 -0.562 12.409 1.00 88.69 88 VAL A N 1
ATOM 693 C CA . VAL A 1 88 ? -10.826 -0.355 13.723 1.00 88.69 88 VAL A CA 1
ATOM 694 C C . VAL A 1 88 ? -10.351 1.088 13.823 1.00 88.69 88 VAL A C 1
ATOM 696 O O . VAL A 1 88 ? -9.591 1.559 12.978 1.00 88.69 88 VAL A O 1
ATOM 699 N N . VAL A 1 89 ? -10.794 1.795 14.865 1.00 89.19 89 VAL A N 1
ATOM 700 C CA . VAL A 1 89 ? -10.471 3.210 15.090 1.00 89.19 89 VAL A CA 1
ATOM 701 C C . VAL A 1 89 ? -9.835 3.384 16.465 1.00 89.19 89 VAL A C 1
ATOM 703 O O . VAL A 1 89 ? -10.323 2.857 17.461 1.00 89.19 89 VAL A O 1
ATOM 706 N N . MET A 1 90 ? -8.752 4.158 16.519 1.00 89.62 90 MET A N 1
ATOM 707 C CA . MET A 1 90 ? -8.112 4.603 17.756 1.00 89.62 90 MET A CA 1
ATOM 708 C C . MET A 1 90 ? -8.340 6.108 17.909 1.00 89.62 90 MET A C 1
ATOM 710 O O . MET A 1 90 ? -8.096 6.871 16.976 1.00 89.62 90 MET A O 1
ATOM 714 N N . GLY A 1 91 ? -8.814 6.547 19.073 1.00 89.06 91 GLY A N 1
ATOM 715 C CA . GLY A 1 91 ? -9.200 7.940 19.282 1.00 89.06 91 GLY A CA 1
ATOM 716 C C . GLY A 1 91 ? -9.586 8.248 20.723 1.00 89.06 91 GLY A C 1
ATOM 717 O O . GLY A 1 91 ? -9.379 7.434 21.622 1.00 89.06 91 GLY A O 1
ATOM 718 N N . SER A 1 92 ? -10.134 9.444 20.946 1.00 89.56 92 SER A N 1
ATOM 719 C CA . SER A 1 92 ? -10.580 9.849 22.278 1.00 89.56 92 SER A CA 1
ATOM 720 C C . SER A 1 92 ? -11.802 9.047 22.721 1.00 89.56 92 SER A C 1
ATOM 722 O O . SER A 1 92 ? -12.748 8.847 21.958 1.00 89.56 92 SER A O 1
ATOM 724 N N . GLU A 1 93 ? -11.802 8.640 23.989 1.00 87.06 93 GLU A N 1
ATOM 725 C CA . GLU A 1 93 ? -12.865 7.822 24.577 1.00 87.06 93 GLU A C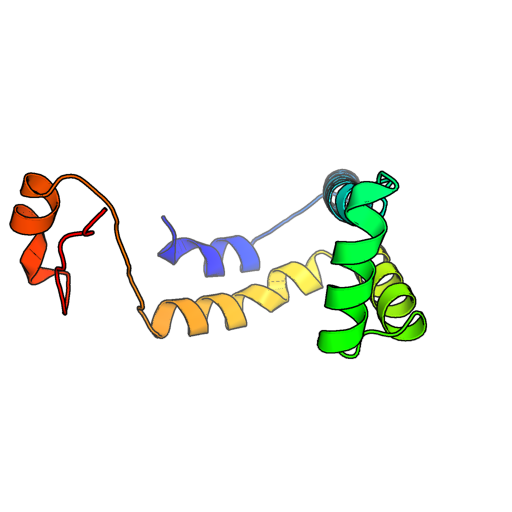A 1
ATOM 726 C C . GLU A 1 93 ? -14.250 8.457 24.396 1.00 87.06 93 GLU A C 1
ATOM 728 O O . GLU A 1 93 ? -15.199 7.775 24.021 1.00 87.06 93 GLU A O 1
ATOM 733 N N . GLN A 1 94 ? -14.359 9.775 24.591 1.00 89.62 94 GLN A N 1
ATOM 734 C CA . GLN A 1 94 ? -15.622 10.495 24.435 1.00 89.62 94 GLN A CA 1
ATOM 735 C C . GLN A 1 94 ? -16.189 10.378 23.010 1.00 89.62 94 GLN A C 1
ATOM 737 O O . GLN A 1 94 ? -17.359 10.045 22.851 1.00 89.62 94 GLN A O 1
ATOM 742 N N . ARG A 1 95 ? -15.365 10.593 21.974 1.00 90.75 95 ARG A N 1
ATOM 743 C CA . ARG A 1 95 ? -15.809 10.518 20.569 1.00 90.75 95 ARG A CA 1
ATOM 744 C C . ARG A 1 95 ? -16.170 9.094 20.159 1.00 90.75 95 ARG A C 1
ATOM 746 O O . ARG A 1 95 ? -17.091 8.907 19.374 1.00 90.75 95 ARG A O 1
ATOM 753 N N . ILE A 1 96 ? -15.450 8.101 20.683 1.00 90.19 96 ILE A N 1
ATOM 754 C CA . ILE A 1 96 ? -15.735 6.688 20.408 1.00 90.19 96 ILE A CA 1
ATOM 755 C C . ILE A 1 96 ? -17.049 6.271 21.072 1.00 90.19 96 ILE A C 1
ATOM 757 O O . ILE A 1 96 ? -17.852 5.607 20.430 1.00 90.19 96 ILE A O 1
ATOM 761 N N . LYS A 1 97 ? -17.310 6.714 22.309 1.00 86.75 97 LYS A N 1
ATOM 762 C CA . LYS A 1 97 ? -18.582 6.464 23.005 1.00 86.75 97 LYS A CA 1
ATOM 763 C C . LYS A 1 97 ? -19.774 7.119 22.309 1.00 86.75 97 LYS A C 1
ATOM 765 O O . LYS A 1 97 ? -20.820 6.501 22.171 1.00 86.75 97 LYS A O 1
ATOM 770 N N . GLU A 1 98 ? -19.618 8.348 21.820 1.00 91.75 98 GLU A N 1
ATOM 771 C CA . GLU A 1 98 ? -20.657 9.023 21.023 1.00 91.75 98 GLU A CA 1
ATOM 772 C C . GLU A 1 98 ? -21.004 8.248 19.736 1.00 91.75 98 GLU A C 1
ATOM 774 O O . GLU 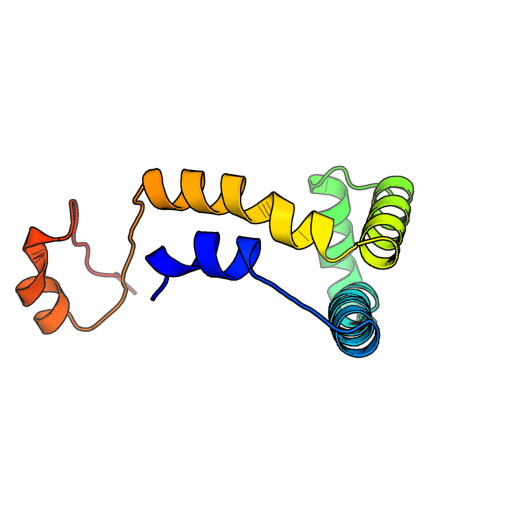A 1 98 ? -22.138 8.305 19.267 1.00 91.75 98 GLU A O 1
ATOM 779 N N . ALA A 1 99 ? -20.044 7.497 19.191 1.00 90.06 99 ALA A N 1
ATOM 780 C CA . ALA A 1 99 ? -20.180 6.690 17.983 1.00 90.06 99 ALA A CA 1
ATOM 781 C C . ALA A 1 99 ? -20.243 5.174 18.261 1.00 90.06 99 ALA A C 1
ATOM 783 O O . ALA A 1 99 ? -20.036 4.381 17.345 1.00 90.06 99 ALA A O 1
ATOM 784 N N . GLU A 1 100 ? -20.529 4.753 19.498 1.00 85.69 100 GLU A N 1
ATOM 785 C CA . GLU A 1 100 ? -20.431 3.350 19.940 1.00 85.69 100 GLU A CA 1
ATOM 786 C C . GLU A 1 100 ? -21.306 2.402 19.109 1.00 85.69 100 GLU A C 1
ATOM 788 O O . GLU A 1 100 ? -20.921 1.270 18.846 1.00 85.69 100 GLU A O 1
ATOM 793 N N . GLN A 1 101 ? -22.436 2.899 18.599 1.00 88.75 101 GLN A N 1
ATOM 794 C CA . GLN A 1 101 ? -23.358 2.146 17.742 1.00 88.75 101 GLN A CA 1
ATOM 795 C C . GLN A 1 101 ? -22.753 1.712 16.396 1.00 88.75 101 GLN A C 1
ATOM 797 O O . GLN A 1 101 ? -23.331 0.863 15.724 1.00 88.75 101 GLN A O 1
ATOM 802 N N . LEU A 1 102 ? -21.625 2.299 15.982 1.00 86.56 102 LEU A N 1
ATOM 803 C CA . LEU A 1 102 ? -20.927 1.940 14.746 1.00 86.56 102 LEU A CA 1
ATOM 804 C C . LEU A 1 102 ? -19.956 0.763 14.923 1.00 86.56 102 LEU A C 1
ATOM 806 O O . LEU A 1 102 ? -19.400 0.304 13.928 1.00 86.56 102 LEU A O 1
ATOM 810 N N . PHE A 1 103 ? -19.715 0.299 16.154 1.00 89.62 103 PHE A N 1
ATOM 811 C CA . PHE A 1 103 ? -18.675 -0.683 16.452 1.00 89.62 103 PHE A CA 1
ATOM 812 C C . PHE A 1 103 ? -19.229 -1.889 17.209 1.00 89.62 103 PHE A C 1
ATOM 814 O O . PHE A 1 103 ? -19.943 -1.746 18.197 1.00 89.62 103 PHE A O 1
ATOM 821 N N . ASP A 1 104 ? -18.801 -3.089 16.815 1.00 89.50 104 ASP A N 1
ATOM 822 C CA . ASP A 1 104 ? -19.171 -4.325 17.519 1.00 89.50 104 ASP A CA 1
ATOM 823 C C . ASP A 1 104 ? -18.506 -4.439 18.899 1.00 89.50 104 ASP A C 1
ATOM 825 O O . ASP A 1 104 ? -19.002 -5.117 19.802 1.00 89.50 104 ASP A O 1
ATOM 829 N N . LYS A 1 105 ? -17.337 -3.808 19.065 1.00 89.31 105 LYS A N 1
ATOM 830 C CA . LYS A 1 105 ? -16.545 -3.865 20.294 1.00 89.31 105 LYS A CA 1
ATOM 831 C C . LYS A 1 105 ? -15.749 -2.583 20.499 1.00 89.31 105 LYS A C 1
ATOM 833 O O . LYS A 1 105 ? -14.953 -2.197 19.647 1.00 89.31 105 LYS A O 1
ATOM 838 N N . VAL A 1 106 ? -15.872 -2.006 21.692 1.00 88.62 106 VAL A N 1
ATOM 839 C CA . VAL A 1 106 ? -15.008 -0.924 22.178 1.00 88.62 106 VAL A CA 1
ATOM 840 C C . VAL A 1 106 ? -14.129 -1.462 23.305 1.00 88.62 106 VAL A C 1
ATOM 842 O O . VAL A 1 106 ? -14.615 -2.071 24.257 1.00 88.62 106 VAL A O 1
ATOM 845 N N . SER A 1 107 ? -12.816 -1.264 23.196 1.00 88.56 107 SER A N 1
ATOM 846 C CA . SER A 1 107 ? -11.855 -1.652 24.231 1.00 88.56 107 SER A CA 1
ATOM 847 C C . SER A 1 107 ? -10.881 -0.523 24.515 1.00 88.56 107 SER A C 1
ATOM 849 O O . SER A 1 107 ? -10.315 0.055 23.588 1.00 88.56 107 SER A O 1
ATOM 851 N N . ASN A 1 108 ? -10.635 -0.269 25.798 1.00 86.81 108 ASN A N 1
ATOM 852 C CA . ASN A 1 108 ? -9.581 0.642 26.213 1.00 86.81 108 ASN A CA 1
ATOM 853 C C . ASN A 1 108 ? -8.220 -0.003 25.959 1.00 86.81 108 ASN A C 1
ATOM 855 O O . ASN A 1 108 ? -7.986 -1.155 26.332 1.00 86.81 108 ASN A O 1
ATOM 859 N N . LEU A 1 109 ? -7.325 0.753 25.330 1.00 80.94 109 LEU A N 1
ATOM 860 C CA . LEU A 1 109 ? -5.929 0.361 25.221 1.00 80.94 109 LEU A CA 1
ATOM 861 C C . LEU A 1 109 ? -5.300 0.503 26.605 1.00 80.94 109 LEU A C 1
ATOM 863 O O . LEU A 1 109 ? -5.178 1.607 27.131 1.00 80.94 109 LEU A O 1
ATOM 867 N N . VAL A 1 110 ? -4.949 -0.629 27.207 1.00 72.62 110 VAL A N 1
ATOM 868 C CA . VAL A 1 110 ? -4.129 -0.653 28.417 1.00 72.62 110 VAL A CA 1
ATOM 869 C C . VAL A 1 110 ? -2.688 -0.472 27.953 1.00 72.62 110 VAL A C 1
ATOM 871 O O . VAL A 1 110 ? -2.181 -1.313 27.210 1.00 72.62 110 VAL A O 1
ATOM 874 N N . GLN A 1 111 ? -2.080 0.657 28.313 1.00 55.41 111 GLN A N 1
ATOM 875 C CA . GLN A 1 111 ? -0.639 0.872 28.164 1.00 55.41 111 GLN A CA 1
ATOM 876 C C . GLN A 1 111 ? 0.132 0.131 29.252 1.00 55.41 111 GLN A C 1
ATOM 878 O O . GLN A 1 111 ? -0.357 0.118 30.406 1.00 55.41 111 GLN A O 1
#

Radius of gyration: 19.96 Å; chains: 1; bounding box: 49×29×47 Å